Protein AF-A0A942VYJ4-F1 (afdb_monomer)

Secondary structure (DSSP, 8-state):
-HHHHHHTT--HHHHHHHHHHHHHHHHHHHHHHHHHHHHHHHHHHHHHHHHHTTBS-HHHHHHTS-GGG-EE-TTS-EESHHHHHHHHHHSTTTGGGB--TTS-------TTS-------GGGS-HHHHHHHTT-

Sequence (135 aa):
MKEKLMKIGLPQETIKEVMNLMTTEITKLKNEHQTQINNIKLENEIEKAMTSYGAKTTKAVRALLNTDEIKFDDNGNITGINQQLDKLINDESTKYLFNNKEDINFSGVNIGTSNDDNKSFENMSYEEICDFLKE

Mean predicted aligned error: 14.66 Å

Structure (mmCIF, N/CA/C/O backbone):
data_AF-A0A942VYJ4-F1
#
_entry.id   AF-A0A942VYJ4-F1
#
loop_
_atom_site.group_PDB
_atom_site.id
_atom_site.type_symbol
_atom_site.label_atom_id
_atom_site.label_alt_id
_atom_site.label_comp_id
_atom_site.label_asym_id
_atom_site.label_entity_id
_atom_site.label_seq_id
_atom_site.pdbx_PDB_ins_code
_atom_site.Cartn_x
_atom_site.Cartn_y
_atom_site.Cartn_z
_atom_site.occupancy
_atom_site.B_iso_or_equiv
_atom_site.auth_seq_id
_atom_site.auth_comp_id
_atom_site.auth_asym_id
_atom_site.auth_atom_id
_atom_site.pdbx_PDB_model_num
ATOM 1 N N . MET A 1 1 ? -18.052 -0.717 36.653 1.00 72.50 1 MET A N 1
ATOM 2 C CA . MET A 1 1 ? -18.349 0.707 36.362 1.00 72.50 1 MET A CA 1
ATOM 3 C C . MET A 1 1 ? -19.756 1.085 36.808 1.00 72.50 1 MET A C 1
ATOM 5 O O . MET A 1 1 ? -19.855 1.899 37.709 1.00 72.50 1 MET A O 1
ATOM 9 N N . LYS A 1 2 ? -20.810 0.420 36.311 1.00 73.12 2 LYS A N 1
ATOM 10 C CA . LYS A 1 2 ? -22.200 0.544 36.807 1.00 73.12 2 LYS A CA 1
ATOM 11 C C . LYS A 1 2 ? -22.319 0.558 38.341 1.00 73.12 2 LYS A C 1
ATOM 13 O O . LYS A 1 2 ? -22.899 1.469 38.908 1.00 73.12 2 LYS A O 1
ATOM 18 N N . GLU A 1 3 ? -21.682 -0.402 39.007 1.00 76.19 3 GLU A N 1
ATOM 19 C CA . GLU A 1 3 ? -21.652 -0.507 40.474 1.00 76.19 3 GLU A CA 1
ATOM 20 C C . GLU A 1 3 ? -20.959 0.681 41.167 1.00 76.19 3 GLU A C 1
ATOM 22 O O . GLU A 1 3 ? -21.364 1.102 42.246 1.00 76.19 3 GLU A O 1
ATOM 27 N N . LYS A 1 4 ? -19.918 1.246 40.537 1.00 79.06 4 LYS A N 1
ATOM 28 C CA . LYS A 1 4 ? -19.237 2.448 41.035 1.00 79.06 4 LYS A CA 1
ATOM 29 C C . LYS A 1 4 ? -20.126 3.679 40.855 1.00 79.06 4 LYS A C 1
ATOM 31 O O . LYS A 1 4 ? -20.201 4.461 41.784 1.00 79.06 4 LYS A O 1
ATOM 36 N N . LEU A 1 5 ? -20.826 3.801 39.721 1.00 74.31 5 LEU A N 1
ATOM 37 C CA . LEU A 1 5 ? -21.749 4.904 39.409 1.00 74.31 5 LEU A CA 1
ATOM 38 C C . LEU A 1 5 ? -22.996 4.905 40.312 1.00 74.31 5 LEU A C 1
ATOM 40 O O . LEU A 1 5 ? -23.427 5.961 40.762 1.00 74.31 5 LEU A O 1
ATOM 44 N N . MET A 1 6 ? -23.516 3.723 40.659 1.00 74.88 6 MET A N 1
ATOM 45 C CA . MET A 1 6 ? -24.588 3.577 41.654 1.00 74.88 6 MET A CA 1
ATOM 46 C C . MET A 1 6 ? -24.163 4.046 43.046 1.00 74.88 6 MET A C 1
ATOM 48 O O . MET A 1 6 ? -24.938 4.699 43.737 1.00 74.88 6 MET A O 1
ATOM 52 N N . LYS A 1 7 ? -22.921 3.751 43.457 1.00 80.50 7 LYS A N 1
ATOM 53 C CA . LYS A 1 7 ? -22.380 4.169 44.762 1.00 80.50 7 LYS A CA 1
ATOM 54 C C . LYS A 1 7 ? -22.214 5.688 44.902 1.00 80.50 7 LYS A C 1
ATOM 56 O O . LYS A 1 7 ? -22.117 6.164 46.024 1.00 80.50 7 LYS A O 1
ATOM 61 N N . ILE A 1 8 ? -22.209 6.437 43.795 1.00 80.69 8 ILE A N 1
ATOM 62 C CA . ILE A 1 8 ? -22.149 7.913 43.776 1.00 80.69 8 ILE A CA 1
ATOM 63 C C . ILE A 1 8 ? -23.551 8.552 43.774 1.00 80.69 8 ILE A C 1
ATOM 65 O O . ILE A 1 8 ? -23.663 9.770 43.691 1.00 80.69 8 ILE A O 1
ATOM 69 N N . GLY A 1 9 ? -24.621 7.750 43.862 1.00 81.25 9 GLY A N 1
ATOM 70 C CA . GLY A 1 9 ? -25.998 8.242 43.974 1.00 81.25 9 GLY A CA 1
ATOM 71 C C . GLY A 1 9 ? -26.623 8.731 42.664 1.00 81.25 9 GLY A C 1
ATOM 72 O O . GLY A 1 9 ? -27.634 9.427 42.698 1.00 81.25 9 GLY A O 1
ATOM 73 N N . LEU A 1 10 ? -26.048 8.385 41.508 1.00 79.00 10 LEU A N 1
ATOM 74 C CA . LEU A 1 10 ? -26.619 8.744 40.208 1.00 79.00 10 LEU A CA 1
ATOM 75 C C . LEU A 1 10 ? -27.933 7.975 39.940 1.00 79.00 10 LEU A C 1
ATOM 77 O O . LEU A 1 10 ? -28.003 6.775 40.229 1.00 79.00 10 LEU A O 1
ATOM 81 N N . PRO A 1 11 ? -28.961 8.627 39.359 1.00 84.69 11 PRO A N 1
ATOM 82 C CA . PRO A 1 11 ? -30.193 7.962 38.940 1.00 84.69 11 PRO A CA 1
ATOM 83 C C . PRO A 1 11 ? -29.933 6.769 38.008 1.00 84.69 11 PRO A C 1
ATOM 85 O O . PRO A 1 11 ? -29.081 6.814 37.128 1.00 84.69 11 PRO A O 1
ATOM 88 N N . GLN A 1 12 ? -30.705 5.691 38.151 1.00 81.19 12 GLN A N 1
ATOM 89 C CA . GLN A 1 12 ? -30.565 4.490 37.307 1.00 81.19 12 GLN A CA 1
ATOM 90 C C . GLN A 1 12 ? -30.676 4.781 35.804 1.00 81.19 12 GLN A C 1
ATOM 92 O O . GLN A 1 12 ? -29.989 4.156 34.995 1.00 81.19 12 GLN A O 1
ATOM 97 N N . GLU A 1 13 ? -31.536 5.729 35.440 1.00 83.75 13 GLU A N 1
ATOM 98 C CA . GLU A 1 13 ? -31.743 6.168 34.061 1.00 83.75 13 GLU A CA 1
ATOM 99 C C . GLU A 1 13 ? -30.491 6.845 33.492 1.00 83.75 13 GLU A C 1
ATOM 101 O O . GLU A 1 13 ? -29.985 6.415 32.455 1.00 83.75 13 GLU A O 1
ATOM 106 N N . THR A 1 14 ? -29.894 7.785 34.232 1.00 82.19 14 THR A N 1
ATOM 107 C CA . THR A 1 14 ? -28.665 8.471 33.805 1.00 82.19 14 THR A CA 1
ATOM 108 C C . THR A 1 14 ? -27.475 7.514 33.739 1.00 82.19 14 THR A C 1
ATOM 110 O O . THR A 1 14 ? -26.655 7.600 32.828 1.00 82.19 14 THR A O 1
ATOM 113 N N . ILE A 1 15 ? -27.399 6.524 34.639 1.00 83.44 15 ILE A N 1
ATOM 114 C CA . ILE A 1 15 ? -26.384 5.460 34.567 1.00 83.44 15 ILE A CA 1
ATOM 115 C C . ILE A 1 15 ? -26.530 4.652 33.270 1.00 83.44 15 ILE A C 1
ATOM 117 O O . ILE A 1 15 ? -25.523 4.300 32.652 1.00 83.44 15 ILE A O 1
ATOM 121 N N . LYS A 1 16 ? -27.760 4.338 32.849 1.00 86.69 16 LYS A N 1
ATOM 122 C CA . LYS A 1 16 ? -28.018 3.581 31.617 1.00 86.69 16 LYS A CA 1
ATOM 123 C C . LYS A 1 16 ? -27.632 4.386 30.374 1.00 86.69 16 LYS A C 1
ATOM 125 O O . LYS A 1 16 ? -26.982 3.836 29.489 1.00 86.69 16 LYS A O 1
ATOM 130 N N . GLU A 1 17 ? -27.980 5.669 30.329 1.00 87.94 17 GLU A N 1
ATOM 131 C CA . GLU A 1 17 ? -27.611 6.570 29.231 1.00 87.94 17 GLU A CA 1
ATOM 132 C C . GLU A 1 17 ? -26.093 6.715 29.090 1.00 87.94 17 GLU A C 1
ATOM 134 O O . GLU A 1 17 ? -25.556 6.494 28.005 1.00 87.94 17 GLU A O 1
ATOM 139 N N . VAL A 1 18 ? -25.386 6.977 30.196 1.00 85.38 18 VAL A N 1
ATOM 140 C CA . VAL A 1 18 ? -23.918 7.101 30.209 1.00 85.38 18 VAL A CA 1
ATOM 141 C C . VAL A 1 18 ? -23.247 5.807 29.743 1.00 85.38 18 VAL A C 1
ATOM 143 O O . VAL A 1 18 ? -22.317 5.845 28.941 1.00 85.38 18 VAL A O 1
ATOM 146 N N . MET A 1 19 ? -23.728 4.646 30.195 1.00 85.50 19 MET A N 1
ATOM 147 C CA . MET A 1 19 ? -23.183 3.351 29.771 1.00 85.50 19 MET A CA 1
ATOM 148 C C . MET A 1 19 ? -23.417 3.089 28.277 1.00 85.50 19 MET A C 1
ATOM 150 O O . MET A 1 19 ? -22.526 2.563 27.608 1.00 85.50 19 MET A O 1
ATOM 154 N N . ASN A 1 20 ? -24.586 3.455 27.745 1.00 89.25 20 ASN A N 1
ATOM 155 C CA . ASN A 1 20 ? -24.901 3.295 26.326 1.00 89.25 20 ASN A CA 1
ATOM 156 C C . ASN A 1 20 ? -24.040 4.209 25.450 1.00 89.25 20 ASN A C 1
ATOM 158 O O . ASN A 1 20 ? -23.468 3.737 24.466 1.00 89.25 20 ASN A O 1
ATOM 162 N N . LEU A 1 21 ? -23.907 5.485 25.827 1.00 91.44 21 LEU A N 1
ATOM 163 C CA . LEU A 1 21 ? -23.044 6.442 25.136 1.00 91.44 21 LEU A CA 1
ATOM 164 C C . LEU A 1 21 ? -21.596 5.946 25.132 1.00 91.44 21 LEU A C 1
ATOM 166 O O . LEU A 1 21 ? -20.999 5.804 24.069 1.00 91.44 21 LEU A O 1
ATOM 170 N N . MET A 1 22 ? -21.074 5.565 26.299 1.00 88.94 22 MET A N 1
ATOM 171 C CA . MET A 1 22 ? -19.703 5.080 26.433 1.00 88.94 22 MET A CA 1
ATOM 172 C C . MET A 1 22 ? -19.457 3.789 25.640 1.00 88.94 22 MET A C 1
ATOM 174 O O . MET A 1 22 ? -18.428 3.652 24.986 1.00 88.94 22 MET A O 1
ATOM 178 N N . THR A 1 23 ? -20.397 2.838 25.652 1.00 90.38 23 THR A N 1
ATOM 179 C CA . THR A 1 23 ? -20.269 1.596 24.865 1.00 90.38 23 THR A CA 1
ATOM 180 C C . THR A 1 23 ? -20.286 1.889 23.365 1.00 90.38 23 THR A C 1
ATOM 182 O O . THR A 1 23 ? -19.517 1.293 22.607 1.00 90.38 23 THR A O 1
ATOM 185 N N . THR A 1 24 ? -21.127 2.833 22.939 1.00 93.69 24 THR A N 1
ATOM 186 C CA . THR A 1 24 ? -21.205 3.284 21.546 1.00 93.69 24 THR A CA 1
ATOM 187 C C . THR A 1 24 ? -19.901 3.952 21.118 1.00 93.69 24 THR A C 1
ATOM 189 O O . THR A 1 24 ? -19.344 3.585 20.086 1.00 93.69 24 THR A O 1
ATOM 192 N N . GLU A 1 25 ? -19.364 4.864 21.931 1.00 92.06 25 GLU A N 1
ATOM 193 C CA . GLU A 1 25 ? -18.091 5.542 21.671 1.00 92.06 25 GLU A CA 1
ATOM 194 C C . GLU A 1 25 ? -16.911 4.570 21.641 1.00 92.06 25 GLU A C 1
ATOM 196 O O . GLU A 1 25 ? -16.116 4.622 20.709 1.00 92.06 25 GLU A O 1
ATOM 201 N N . ILE A 1 26 ? -16.821 3.632 22.591 1.00 92.50 26 ILE A N 1
ATOM 202 C CA . ILE A 1 26 ? -15.774 2.598 22.593 1.00 92.50 26 ILE A CA 1
ATOM 203 C C . ILE A 1 26 ? -15.858 1.741 21.328 1.00 92.50 26 ILE A C 1
ATOM 205 O O . ILE A 1 26 ? -14.833 1.443 20.716 1.00 92.50 26 ILE A O 1
ATOM 209 N N . THR A 1 27 ? -17.065 1.340 20.923 1.00 92.56 27 THR A N 1
ATOM 210 C CA . THR A 1 27 ? -17.263 0.518 19.720 1.00 92.56 27 THR A CA 1
ATOM 211 C C . THR A 1 27 ? -16.872 1.292 18.464 1.00 92.56 27 THR A C 1
ATOM 213 O O . THR A 1 27 ? -16.161 0.762 17.612 1.00 92.56 27 THR A O 1
ATOM 216 N N . LYS A 1 28 ? -17.280 2.561 18.376 1.00 94.44 28 LYS A N 1
ATOM 217 C CA . LYS A 1 28 ? -16.911 3.465 17.287 1.00 94.44 28 LYS A CA 1
ATOM 218 C C . LYS A 1 28 ? -15.394 3.646 17.210 1.00 94.44 28 LYS A C 1
ATOM 220 O O . LYS A 1 28 ? -14.817 3.352 16.169 1.00 94.44 28 LYS A O 1
ATOM 225 N N . LEU A 1 29 ? -14.753 4.016 18.319 1.00 92.31 29 LEU A N 1
ATOM 226 C CA . LEU A 1 29 ? -13.299 4.185 18.413 1.00 92.31 29 LEU A CA 1
ATOM 227 C C . LEU A 1 29 ? -12.556 2.907 18.028 1.00 92.31 29 LEU A C 1
ATOM 229 O O . LEU A 1 29 ? -11.586 2.954 17.279 1.00 92.31 29 LEU A O 1
ATOM 233 N N . LYS A 1 30 ? -13.023 1.745 18.495 1.00 92.31 30 LYS A N 1
ATOM 234 C CA . LYS A 1 30 ? -12.414 0.457 18.151 1.00 92.31 30 LYS A CA 1
ATOM 235 C C . LYS A 1 30 ? -12.486 0.184 16.648 1.00 92.31 30 LYS A C 1
ATOM 237 O O . LYS A 1 30 ? -11.489 -0.234 16.066 1.00 92.31 30 LYS A O 1
ATOM 242 N N . ASN A 1 31 ? -13.636 0.428 16.024 1.00 93.00 31 ASN A N 1
ATOM 243 C CA . ASN A 1 31 ? -13.817 0.222 14.588 1.00 93.00 31 ASN A CA 1
ATOM 244 C C . ASN A 1 31 ? -12.987 1.216 13.761 1.00 93.00 31 ASN A C 1
ATOM 246 O O . ASN A 1 31 ? -12.357 0.822 12.779 1.00 93.00 31 ASN A O 1
ATOM 250 N N . GLU A 1 32 ? -12.939 2.483 14.174 1.00 92.50 32 GLU A N 1
ATOM 251 C CA . GLU A 1 32 ? -12.126 3.522 13.535 1.00 92.50 32 GLU A CA 1
ATOM 252 C C . GLU A 1 32 ? -10.633 3.194 13.630 1.00 92.50 32 GLU A C 1
ATOM 254 O O . GLU A 1 32 ? -9.947 3.180 12.610 1.00 92.50 32 GLU A O 1
ATOM 259 N N . HIS A 1 33 ? -10.136 2.836 14.817 1.00 93.00 33 HIS A N 1
ATOM 260 C CA . HIS A 1 33 ? -8.739 2.440 15.006 1.00 93.00 33 HIS A CA 1
ATOM 261 C C . HIS A 1 33 ? -8.389 1.176 14.219 1.00 93.00 33 HIS A C 1
ATOM 263 O O . HIS A 1 33 ? -7.335 1.122 13.593 1.00 93.00 33 HIS A O 1
ATOM 269 N N . GLN A 1 34 ? -9.266 0.168 14.201 1.00 89.00 34 GLN A N 1
ATOM 270 C CA . GLN A 1 34 ? -9.024 -1.044 13.418 1.00 89.00 34 GLN A CA 1
ATOM 271 C C . GLN A 1 34 ? -8.938 -0.734 11.920 1.00 89.00 34 GLN A C 1
ATOM 273 O O . GLN A 1 34 ? -8.068 -1.259 11.229 1.00 89.00 34 GLN A O 1
ATOM 278 N N . THR A 1 35 ? -9.807 0.150 11.427 1.00 89.31 35 THR A N 1
ATOM 279 C CA . THR A 1 35 ? -9.782 0.607 10.033 1.00 89.31 35 THR A CA 1
ATOM 280 C C . THR A 1 35 ? -8.492 1.365 9.731 1.00 89.31 35 THR A C 1
ATOM 282 O O . THR A 1 35 ? -7.836 1.083 8.734 1.00 89.31 35 THR A O 1
ATOM 285 N N . GLN A 1 36 ? -8.072 2.273 10.615 1.00 89.50 36 GLN A N 1
ATOM 286 C CA . GLN A 1 36 ? -6.818 3.016 10.469 1.00 89.50 36 GLN A CA 1
ATOM 287 C C . GLN A 1 36 ? -5.596 2.093 10.455 1.00 89.50 36 GLN A C 1
ATOM 289 O O . GLN A 1 36 ? -4.731 2.252 9.600 1.00 89.50 36 GLN A O 1
ATOM 294 N N . ILE A 1 37 ? -5.537 1.104 11.351 1.00 89.88 37 ILE A N 1
ATOM 295 C CA . ILE A 1 37 ? -4.448 0.118 11.395 1.00 89.88 37 ILE A CA 1
ATOM 296 C C . ILE A 1 37 ? -4.403 -0.691 10.097 1.00 89.88 37 ILE A C 1
ATOM 298 O O . ILE A 1 37 ? -3.331 -0.865 9.519 1.00 89.88 37 ILE A O 1
ATOM 302 N N . ASN A 1 38 ? -5.558 -1.162 9.622 1.00 88.12 38 ASN A N 1
ATOM 303 C CA . ASN A 1 38 ? -5.638 -1.924 8.379 1.00 88.12 38 ASN A CA 1
ATOM 304 C C . ASN A 1 38 ? -5.199 -1.079 7.180 1.00 88.12 38 ASN A C 1
ATOM 306 O O . ASN A 1 38 ? -4.441 -1.569 6.347 1.00 88.12 38 ASN A O 1
ATOM 310 N N . ASN A 1 39 ? -5.612 0.191 7.130 1.00 89.25 39 ASN A N 1
ATOM 311 C CA . ASN A 1 39 ? -5.181 1.126 6.098 1.00 89.25 39 ASN A CA 1
ATOM 312 C C . ASN A 1 39 ? -3.668 1.342 6.163 1.00 89.25 39 ASN A C 1
ATOM 314 O O . ASN A 1 39 ? -2.999 1.116 5.171 1.00 89.25 39 ASN A O 1
ATOM 318 N N . ILE A 1 40 ? -3.097 1.673 7.324 1.00 90.81 40 ILE A N 1
ATOM 319 C CA . ILE A 1 40 ? -1.641 1.850 7.473 1.00 90.81 40 ILE A CA 1
ATOM 320 C C . ILE A 1 40 ? -0.882 0.598 7.015 1.00 90.81 40 ILE A C 1
ATOM 322 O O . ILE A 1 40 ? 0.120 0.700 6.314 1.00 90.81 40 ILE A O 1
ATOM 326 N N . LYS A 1 41 ? -1.359 -0.597 7.380 1.00 89.38 41 LYS A N 1
ATOM 327 C CA . LYS A 1 41 ? -0.737 -1.850 6.944 1.00 89.38 41 LYS A CA 1
ATOM 328 C C . LYS A 1 41 ? -0.812 -2.020 5.423 1.00 89.38 41 LYS A C 1
ATOM 330 O O . LYS A 1 41 ? 0.179 -2.415 4.818 1.00 89.38 41 LYS A O 1
ATOM 335 N N . LEU A 1 42 ? -1.963 -1.716 4.822 1.00 89.94 42 LEU A N 1
ATOM 336 C CA . LEU A 1 42 ? -2.167 -1.792 3.375 1.00 89.94 42 LEU A CA 1
ATOM 337 C C . LEU A 1 42 ? -1.206 -0.839 2.665 1.00 89.94 42 LEU A C 1
ATOM 339 O O . LEU A 1 42 ? -0.497 -1.245 1.751 1.00 89.94 42 LEU A O 1
ATOM 343 N N . GLU A 1 43 ? -1.131 0.395 3.153 1.00 89.88 43 GLU A N 1
ATOM 344 C CA . GLU A 1 43 ? -0.256 1.438 2.635 1.00 89.88 43 GLU A CA 1
ATOM 345 C C . GLU A 1 43 ? 1.221 1.047 2.679 1.00 89.88 43 GLU A C 1
ATOM 347 O O . GLU A 1 43 ? 1.922 1.141 1.671 1.00 89.88 43 GLU A O 1
ATOM 352 N N . ASN A 1 44 ? 1.679 0.526 3.816 1.00 91.19 44 ASN A N 1
ATOM 353 C CA . ASN A 1 44 ? 3.062 0.089 3.982 1.00 91.19 44 ASN A CA 1
ATOM 354 C C . ASN A 1 44 ? 3.427 -1.054 3.029 1.00 91.19 44 ASN A C 1
ATOM 356 O O . ASN A 1 44 ? 4.513 -1.055 2.450 1.00 91.19 44 ASN A O 1
ATOM 360 N N . GLU A 1 45 ? 2.539 -2.034 2.851 1.00 90.38 45 GLU A N 1
ATOM 361 C CA . GLU A 1 45 ? 2.793 -3.132 1.917 1.00 90.38 45 GLU A CA 1
ATOM 362 C C . GLU A 1 45 ? 2.770 -2.648 0.457 1.00 90.38 45 GLU A C 1
ATOM 364 O O . GLU A 1 45 ? 3.578 -3.116 -0.347 1.00 90.38 45 GLU A O 1
ATOM 369 N N . ILE A 1 46 ? 1.924 -1.665 0.117 1.00 91.31 46 ILE A N 1
ATOM 370 C CA . ILE A 1 46 ? 1.921 -1.030 -1.209 1.00 91.31 46 ILE A CA 1
ATOM 371 C C . ILE A 1 46 ? 3.264 -0.348 -1.486 1.00 91.31 46 ILE A C 1
ATOM 373 O O . ILE A 1 46 ? 3.900 -0.611 -2.510 1.00 91.31 46 ILE A O 1
ATOM 377 N N . GLU A 1 47 ? 3.733 0.487 -0.559 1.00 91.62 47 GLU A N 1
ATOM 378 C CA . GLU A 1 47 ? 5.016 1.179 -0.693 1.00 91.62 47 GLU A CA 1
ATOM 379 C C . GLU A 1 47 ? 6.195 0.204 -0.764 1.00 91.62 47 GLU A C 1
ATOM 381 O O . GLU A 1 47 ? 7.107 0.376 -1.580 1.00 91.62 47 GLU A O 1
ATOM 386 N N . LYS A 1 48 ? 6.165 -0.857 0.046 1.00 91.69 48 LYS A N 1
ATOM 387 C CA . LYS A 1 48 ? 7.179 -1.914 0.041 1.00 91.69 48 LYS A CA 1
ATOM 388 C C . LYS A 1 48 ? 7.213 -2.662 -1.286 1.00 91.69 48 LYS A C 1
ATOM 390 O O . LYS A 1 48 ? 8.304 -2.911 -1.800 1.00 91.69 48 LYS A O 1
ATOM 395 N N . ALA A 1 49 ? 6.057 -2.992 -1.860 1.00 91.12 49 ALA A N 1
ATOM 396 C CA . ALA A 1 49 ? 5.983 -3.618 -3.174 1.00 91.12 49 ALA A CA 1
ATOM 397 C C . ALA A 1 49 ? 6.586 -2.686 -4.234 1.00 91.12 49 ALA A C 1
ATOM 399 O O . ALA A 1 49 ? 7.532 -3.064 -4.918 1.00 91.12 49 ALA A O 1
ATOM 400 N N . MET A 1 50 ? 6.147 -1.428 -4.295 1.00 92.75 50 MET A N 1
ATOM 401 C CA . MET A 1 50 ? 6.673 -0.443 -5.248 1.00 92.75 50 MET A CA 1
ATOM 402 C C . MET A 1 50 ? 8.188 -0.234 -5.121 1.00 92.75 50 MET A C 1
ATOM 404 O O . MET A 1 50 ? 8.886 -0.142 -6.130 1.00 92.75 50 MET A O 1
ATOM 408 N N . THR A 1 51 ? 8.708 -0.203 -3.893 1.00 90.56 51 THR A N 1
ATOM 409 C CA . THR A 1 51 ? 10.149 -0.093 -3.624 1.00 90.56 51 THR A CA 1
ATOM 410 C C . THR A 1 51 ? 10.896 -1.344 -4.084 1.00 90.56 51 THR A C 1
ATOM 412 O O . THR A 1 51 ? 11.942 -1.236 -4.718 1.00 90.56 51 THR A O 1
ATOM 415 N N . SER A 1 52 ? 10.340 -2.531 -3.826 1.00 90.06 52 SER A N 1
ATOM 416 C CA . SER A 1 52 ? 10.917 -3.818 -4.250 1.00 90.06 52 SER A CA 1
ATOM 417 C C . SER A 1 52 ? 10.972 -3.950 -5.775 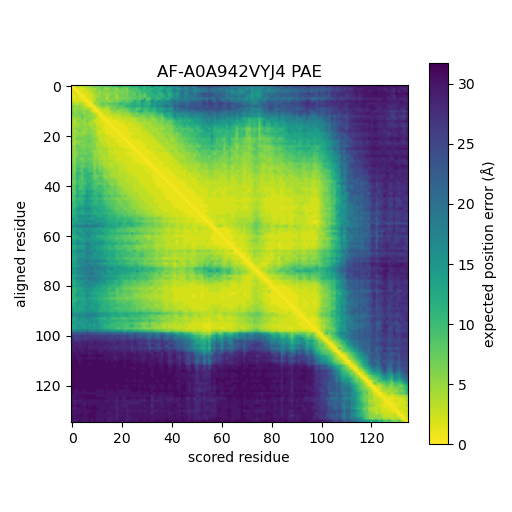1.00 90.06 52 SER A C 1
ATOM 419 O O . SER A 1 52 ? 11.904 -4.534 -6.320 1.00 90.06 52 SER A O 1
ATOM 421 N N . TYR A 1 53 ? 9.997 -3.354 -6.461 1.00 91.44 53 TYR A N 1
ATOM 422 C CA . TYR A 1 53 ? 9.941 -3.227 -7.915 1.00 91.44 53 TYR A CA 1
ATOM 423 C C . TYR A 1 53 ? 10.802 -2.080 -8.473 1.00 91.44 53 TYR A C 1
ATOM 425 O O . TYR A 1 53 ? 10.859 -1.879 -9.683 1.00 91.44 53 TYR A O 1
ATOM 433 N N . GLY A 1 54 ? 11.500 -1.332 -7.614 1.00 90.38 54 GLY A N 1
ATOM 434 C CA . GLY A 1 54 ? 12.430 -0.284 -8.024 1.00 90.38 54 GLY A CA 1
ATOM 435 C C . GLY A 1 54 ? 11.755 0.988 -8.536 1.00 90.38 54 GLY A C 1
ATOM 436 O O . GLY A 1 54 ? 12.326 1.664 -9.389 1.00 90.38 54 GLY A O 1
ATOM 437 N N . ALA A 1 55 ? 10.557 1.329 -8.053 1.00 92.88 55 ALA A N 1
ATOM 438 C CA . ALA A 1 55 ? 9.870 2.562 -8.433 1.00 92.88 55 ALA A CA 1
ATOM 439 C C . ALA A 1 55 ? 10.731 3.809 -8.134 1.00 92.88 55 ALA A C 1
ATOM 441 O O . ALA A 1 55 ? 11.060 4.090 -6.982 1.00 92.88 55 ALA A O 1
ATOM 442 N N . LYS A 1 56 ? 11.040 4.606 -9.164 1.00 90.69 56 LYS A N 1
ATOM 443 C CA . LYS A 1 56 ? 11.769 5.885 -9.066 1.00 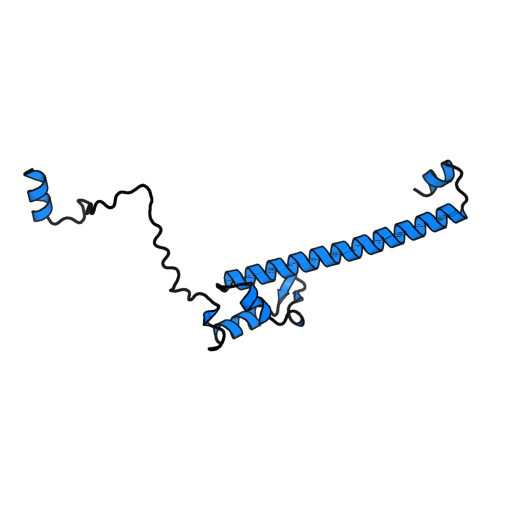90.69 56 LYS A CA 1
ATOM 444 C C . LYS A 1 56 ? 10.967 6.956 -8.333 1.00 90.69 56 LYS A C 1
ATOM 446 O O . LYS A 1 56 ? 11.526 7.823 -7.669 1.00 90.69 56 LYS A O 1
ATOM 451 N N . THR A 1 57 ? 9.644 6.947 -8.486 1.00 90.81 57 THR A N 1
ATOM 452 C CA . THR A 1 57 ? 8.749 7.902 -7.824 1.00 90.81 57 THR A CA 1
ATOM 453 C C . THR A 1 57 ? 7.491 7.185 -7.372 1.00 90.81 57 THR A C 1
ATOM 455 O O . THR A 1 57 ? 6.585 6.928 -8.167 1.00 90.81 57 THR A O 1
ATOM 458 N N . THR A 1 58 ? 7.412 6.903 -6.072 1.00 90.25 58 THR A N 1
ATOM 459 C CA . THR A 1 58 ? 6.277 6.188 -5.480 1.00 90.25 58 THR A CA 1
ATOM 460 C C . THR A 1 58 ? 4.961 6.921 -5.734 1.00 90.25 58 THR A C 1
ATOM 462 O O . THR A 1 58 ? 3.992 6.315 -6.170 1.00 90.25 58 THR A O 1
ATOM 465 N N . LYS A 1 59 ? 4.927 8.250 -5.609 1.00 92.25 59 LYS A N 1
ATOM 466 C CA . LYS A 1 59 ? 3.718 9.042 -5.891 1.00 92.25 59 LYS A CA 1
ATOM 467 C C . LYS A 1 59 ? 3.158 8.837 -7.309 1.00 92.25 59 LYS A C 1
ATOM 469 O O . LYS A 1 59 ? 1.943 8.785 -7.469 1.00 92.25 59 LYS A O 1
ATOM 474 N N . ALA A 1 60 ? 4.024 8.727 -8.317 1.00 92.12 60 ALA A N 1
ATOM 475 C CA . ALA A 1 60 ? 3.609 8.555 -9.709 1.00 92.12 60 ALA A CA 1
ATOM 476 C C . ALA A 1 60 ? 3.111 7.131 -9.966 1.00 92.12 60 ALA A C 1
ATOM 478 O O . ALA A 1 60 ? 2.006 6.955 -10.466 1.00 92.12 60 ALA A O 1
ATOM 479 N N . VAL A 1 61 ? 3.883 6.123 -9.546 1.00 92.62 61 VAL A N 1
ATOM 480 C CA . VAL A 1 61 ? 3.487 4.712 -9.682 1.00 92.62 61 VAL A CA 1
ATOM 481 C C . VAL A 1 61 ? 2.176 4.451 -8.942 1.00 92.62 61 VAL A C 1
ATOM 483 O O . VAL A 1 61 ? 1.280 3.819 -9.484 1.00 92.62 61 VAL A O 1
ATOM 486 N N . ARG A 1 62 ? 2.006 5.030 -7.750 1.00 92.19 62 ARG A N 1
ATOM 487 C CA . ARG A 1 62 ? 0.786 4.914 -6.950 1.00 92.19 62 ARG A CA 1
ATOM 488 C C . ARG A 1 62 ? -0.447 5.474 -7.654 1.00 92.19 62 ARG A C 1
ATOM 490 O O . ARG A 1 62 ? -1.513 4.889 -7.538 1.00 92.19 62 ARG A O 1
ATOM 497 N N . ALA A 1 63 ? -0.314 6.585 -8.375 1.00 92.56 63 ALA A N 1
ATOM 498 C CA . ALA A 1 63 ? -1.424 7.175 -9.125 1.00 92.56 63 ALA A CA 1
ATOM 499 C C . ALA A 1 63 ? -1.908 6.281 -10.282 1.00 92.56 63 ALA A C 1
ATOM 501 O O . ALA A 1 63 ? -3.02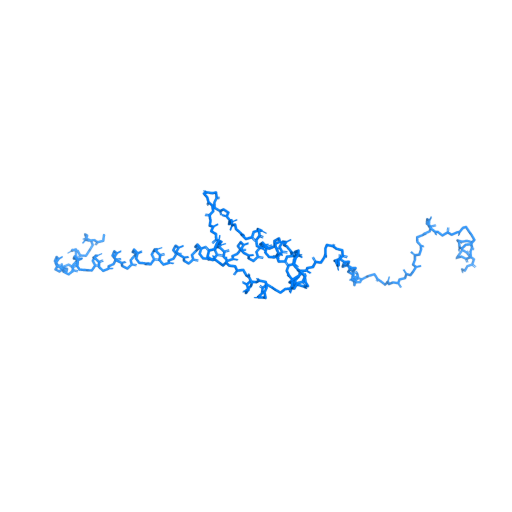2 6.461 -10.764 1.00 92.56 63 ALA A O 1
ATOM 502 N N . LEU A 1 64 ? -1.074 5.333 -10.717 1.00 93.00 64 LEU A N 1
ATOM 503 C CA . LEU A 1 64 ? -1.385 4.365 -11.768 1.00 93.00 64 LEU A CA 1
ATOM 504 C C . LEU A 1 64 ? -1.914 3.033 -11.212 1.00 93.00 64 LEU A C 1
ATOM 506 O O . LEU A 1 64 ? -2.332 2.180 -11.992 1.00 93.00 64 LEU A O 1
ATOM 510 N N . LEU A 1 65 ? -1.895 2.842 -9.888 1.00 92.69 65 LEU A N 1
ATOM 511 C CA . LEU A 1 65 ? -2.415 1.641 -9.239 1.00 92.69 65 LEU A CA 1
ATOM 512 C C . LEU A 1 65 ? -3.923 1.757 -9.000 1.00 92.69 65 LEU A C 1
ATOM 514 O O . LEU A 1 65 ? -4.423 2.773 -8.517 1.00 92.69 65 LEU A O 1
ATOM 518 N N . ASN A 1 66 ? -4.638 0.668 -9.266 1.00 91.69 66 ASN A N 1
ATOM 519 C CA . ASN A 1 66 ? -6.028 0.497 -8.879 1.00 91.69 66 ASN A CA 1
ATOM 520 C C . ASN A 1 66 ? -6.098 -0.040 -7.443 1.00 91.69 66 ASN A C 1
ATOM 522 O O . ASN A 1 66 ? -5.956 -1.245 -7.214 1.00 91.69 66 ASN A O 1
ATOM 526 N N . THR A 1 67 ? -6.326 0.855 -6.480 1.00 86.50 67 THR A N 1
ATOM 527 C CA . THR A 1 67 ? -6.418 0.519 -5.051 1.00 86.50 67 THR A CA 1
ATOM 528 C C . THR A 1 67 ? -7.608 -0.373 -4.707 1.00 86.50 67 THR A C 1
ATOM 530 O O . THR A 1 67 ? -7.546 -1.083 -3.709 1.00 86.50 67 THR A O 1
ATOM 533 N N . ASP A 1 68 ? -8.663 -0.396 -5.528 1.00 86.56 68 ASP A N 1
ATOM 534 C CA . ASP A 1 68 ? -9.871 -1.196 -5.261 1.00 86.56 68 ASP A CA 1
ATOM 535 C C . ASP A 1 68 ? -9.630 -2.704 -5.443 1.00 86.56 68 ASP A C 1
ATOM 537 O O . ASP A 1 68 ? -10.328 -3.548 -4.867 1.00 86.56 68 ASP A O 1
ATOM 541 N N . GLU A 1 69 ? -8.615 -3.054 -6.235 1.00 87.00 69 GLU A N 1
ATOM 542 C CA . GLU A 1 69 ? -8.178 -4.430 -6.471 1.00 87.00 69 GLU A CA 1
ATOM 543 C C . GLU A 1 69 ? -7.130 -4.908 -5.456 1.00 87.00 69 GLU A C 1
ATOM 545 O O . GLU A 1 69 ? -6.866 -6.109 -5.377 1.00 87.00 69 GLU A O 1
ATOM 550 N N . ILE A 1 70 ? -6.548 -4.004 -4.659 1.00 88.12 70 ILE A N 1
ATOM 551 C CA . ILE A 1 70 ? -5.513 -4.347 -3.680 1.00 88.12 70 ILE A CA 1
ATOM 552 C C . ILE A 1 70 ? -6.183 -4.689 -2.352 1.00 88.12 70 ILE A C 1
ATOM 554 O O . ILE A 1 70 ? -6.762 -3.836 -1.681 1.00 88.12 70 ILE A O 1
ATOM 558 N N . LYS A 1 71 ? -6.108 -5.963 -1.964 1.00 87.12 71 LYS A N 1
ATOM 559 C CA . LYS A 1 71 ? -6.774 -6.487 -0.763 1.00 87.12 71 LYS A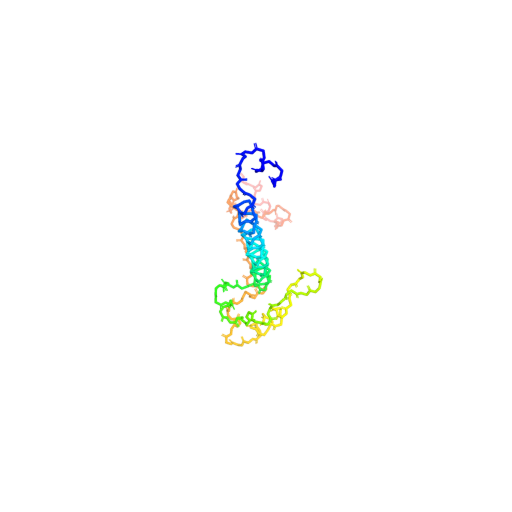 CA 1
ATOM 560 C C . LYS A 1 71 ? -5.864 -7.413 0.016 1.00 87.12 71 LYS A C 1
ATOM 562 O O . LYS A 1 71 ? -4.973 -8.040 -0.556 1.00 87.12 71 LYS A O 1
ATOM 567 N N . PHE A 1 72 ? -6.137 -7.529 1.310 1.00 86.19 72 PHE A N 1
ATOM 568 C CA . PHE A 1 72 ? -5.528 -8.563 2.132 1.00 86.19 72 PHE A CA 1
ATOM 569 C C . PHE A 1 72 ? -6.051 -9.948 1.735 1.00 86.19 72 PHE A C 1
ATOM 571 O O . PHE A 1 72 ? -7.252 -10.113 1.521 1.00 86.19 72 PHE A O 1
ATOM 578 N N . ASP A 1 73 ? -5.149 -10.920 1.646 1.00 85.50 73 ASP A N 1
ATOM 579 C CA . ASP A 1 73 ? -5.479 -12.340 1.625 1.00 85.50 73 ASP A CA 1
ATOM 580 C C . ASP A 1 73 ? -5.725 -12.877 3.046 1.00 85.50 73 ASP A C 1
ATOM 582 O O . ASP A 1 73 ? -5.517 -12.187 4.051 1.00 85.50 73 ASP A O 1
ATOM 586 N N . ASP A 1 74 ? -6.131 -14.144 3.125 1.00 83.44 74 ASP A N 1
ATOM 587 C CA . ASP A 1 74 ? -6.376 -14.850 4.388 1.00 83.44 74 ASP A CA 1
ATOM 588 C C . ASP A 1 74 ? -5.106 -15.011 5.249 1.00 83.44 74 ASP A C 1
ATOM 590 O O . ASP A 1 74 ? -5.193 -15.243 6.455 1.00 83.44 74 ASP A O 1
ATOM 594 N N . ASN A 1 75 ? -3.920 -14.852 4.651 1.00 79.50 75 ASN A N 1
ATOM 595 C CA . ASN A 1 75 ? -2.622 -14.925 5.324 1.00 79.50 75 ASN A CA 1
ATOM 596 C C . ASN A 1 75 ? -2.132 -13.547 5.809 1.00 79.50 75 ASN A C 1
ATOM 598 O O . ASN A 1 75 ? -1.089 -13.446 6.457 1.00 79.50 75 ASN A O 1
ATOM 602 N N . GLY A 1 76 ? -2.876 -12.476 5.517 1.00 76.88 76 GLY A N 1
ATOM 603 C CA . GLY A 1 76 ? -2.538 -11.108 5.882 1.00 76.88 76 GLY A CA 1
ATOM 604 C C . GLY A 1 76 ? -1.498 -10.430 4.984 1.00 76.88 76 GLY A C 1
ATOM 605 O O . GLY A 1 76 ? -0.962 -9.401 5.413 1.00 76.88 76 GLY A O 1
ATOM 606 N N . ASN A 1 77 ? -1.231 -10.962 3.786 1.00 82.88 77 ASN A N 1
ATOM 607 C CA . ASN A 1 77 ? -0.460 -10.318 2.717 1.00 82.88 77 ASN A CA 1
ATOM 608 C C . ASN A 1 77 ? -1.391 -9.562 1.767 1.00 82.88 77 ASN A C 1
ATOM 610 O O . ASN A 1 77 ? -2.579 -9.858 1.694 1.00 82.88 77 ASN A O 1
ATOM 614 N N . ILE A 1 78 ? -0.862 -8.608 1.004 1.00 86.31 78 ILE A N 1
ATOM 615 C CA . ILE A 1 78 ? -1.649 -7.912 -0.019 1.00 86.31 78 ILE A CA 1
ATOM 616 C C . ILE A 1 78 ? -1.571 -8.646 -1.363 1.00 86.31 78 ILE A C 1
ATOM 618 O O . ILE A 1 78 ? -0.519 -9.137 -1.769 1.00 86.31 78 ILE A O 1
ATOM 622 N N . THR A 1 79 ? -2.696 -8.712 -2.065 1.00 89.69 79 THR A N 1
ATOM 623 C CA . THR A 1 79 ? -2.837 -9.330 -3.391 1.00 89.69 79 THR A CA 1
ATOM 624 C C . THR A 1 79 ? -3.184 -8.274 -4.440 1.00 89.69 79 THR A C 1
ATOM 626 O O . THR A 1 79 ? -3.460 -7.124 -4.105 1.00 89.69 79 THR A O 1
ATOM 629 N N . GLY A 1 80 ? -3.100 -8.626 -5.726 1.00 89.25 80 GLY A N 1
ATOM 630 C CA . GLY A 1 80 ? -3.414 -7.728 -6.847 1.00 89.25 80 GLY A CA 1
ATOM 631 C C . GLY A 1 80 ? -2.299 -6.740 -7.212 1.00 89.25 80 GLY A C 1
ATOM 632 O O . GLY A 1 80 ? -2.060 -6.507 -8.394 1.00 89.25 80 GLY A O 1
ATOM 633 N N . ILE A 1 81 ? -1.539 -6.231 -6.236 1.00 92.75 81 ILE A N 1
ATOM 634 C CA . ILE A 1 81 ? -0.504 -5.217 -6.495 1.00 92.75 81 ILE A CA 1
ATOM 635 C C . ILE A 1 81 ? 0.634 -5.703 -7.402 1.00 92.75 81 ILE A C 1
ATOM 637 O O . ILE A 1 81 ? 1.026 -4.982 -8.314 1.00 92.75 81 ILE A O 1
ATOM 641 N N . ASN A 1 82 ? 1.141 -6.923 -7.199 1.00 91.50 82 ASN A N 1
ATOM 642 C CA . ASN A 1 82 ? 2.291 -7.424 -7.963 1.00 91.50 82 ASN A CA 1
ATOM 643 C C . ASN A 1 82 ? 1.957 -7.505 -9.457 1.00 91.50 82 ASN A C 1
ATOM 645 O O . ASN A 1 82 ? 2.720 -7.033 -10.287 1.00 91.50 82 ASN A O 1
ATOM 649 N N . GLN A 1 83 ? 0.753 -7.982 -9.790 1.00 92.88 83 GLN A N 1
ATOM 650 C CA . GLN A 1 83 ? 0.274 -8.060 -11.173 1.00 92.88 83 GLN A CA 1
ATOM 651 C C . GLN A 1 83 ? 0.149 -6.680 -11.827 1.00 92.88 83 GLN A C 1
ATOM 653 O O . GLN A 1 83 ? 0.377 -6.543 -13.028 1.00 92.88 83 GLN A O 1
ATOM 658 N N . GLN A 1 84 ? -0.238 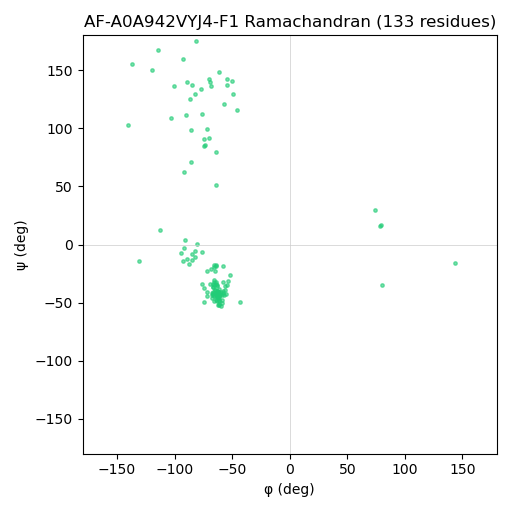-5.656 -11.061 1.00 94.44 84 GLN A N 1
ATOM 659 C CA . GLN A 1 84 ? -0.310 -4.287 -11.564 1.00 94.44 84 GLN A CA 1
ATOM 660 C C . GLN A 1 84 ? 1.091 -3.696 -11.768 1.00 94.44 84 GLN A C 1
ATOM 662 O O . GLN A 1 84 ? 1.354 -3.128 -12.824 1.00 94.44 84 GLN A O 1
ATOM 667 N N . LEU A 1 85 ? 2.009 -3.881 -10.814 1.00 93.69 85 LEU A N 1
ATOM 668 C CA . LEU A 1 85 ? 3.395 -3.415 -10.937 1.00 93.69 85 LEU A CA 1
ATOM 669 C C . LEU A 1 85 ? 4.134 -4.105 -12.092 1.00 93.69 85 LEU A C 1
ATOM 671 O O . LEU A 1 85 ? 4.813 -3.427 -12.860 1.00 93.69 85 LEU A O 1
ATOM 675 N N . ASP A 1 86 ? 3.926 -5.409 -12.287 1.00 93.19 86 ASP A N 1
ATOM 676 C CA . ASP A 1 86 ? 4.461 -6.153 -13.432 1.00 93.19 86 ASP A CA 1
ATOM 677 C C . ASP A 1 86 ? 3.972 -5.564 -14.762 1.00 93.19 86 ASP A C 1
ATOM 679 O O . ASP A 1 86 ? 4.757 -5.389 -15.695 1.00 93.19 86 ASP A O 1
ATOM 683 N N . LYS A 1 87 ? 2.680 -5.223 -14.869 1.00 94.38 87 LYS A N 1
ATOM 684 C CA . LYS A 1 87 ? 2.138 -4.566 -16.069 1.00 94.38 87 LYS A CA 1
ATOM 685 C C . LYS A 1 87 ? 2.792 -3.207 -16.299 1.00 94.38 87 LYS A C 1
ATOM 687 O O . LYS A 1 87 ? 3.209 -2.929 -17.416 1.00 94.38 87 LYS A O 1
ATOM 692 N N . LEU A 1 88 ? 2.926 -2.393 -15.252 1.00 93.94 88 LEU A N 1
ATOM 693 C CA . LEU A 1 88 ? 3.512 -1.054 -15.355 1.00 93.94 88 LEU A CA 1
ATOM 694 C C . LEU A 1 88 ? 5.004 -1.078 -15.728 1.00 93.94 88 LEU A C 1
ATOM 696 O O . LEU A 1 88 ? 5.487 -0.157 -16.383 1.00 93.94 88 LEU A O 1
ATOM 700 N N . ILE A 1 89 ? 5.745 -2.113 -15.341 1.00 92.12 89 ILE A N 1
ATOM 701 C CA . ILE A 1 89 ? 7.159 -2.257 -15.720 1.00 92.12 89 ILE A CA 1
ATOM 702 C C . ILE A 1 89 ? 7.320 -2.670 -17.179 1.00 92.12 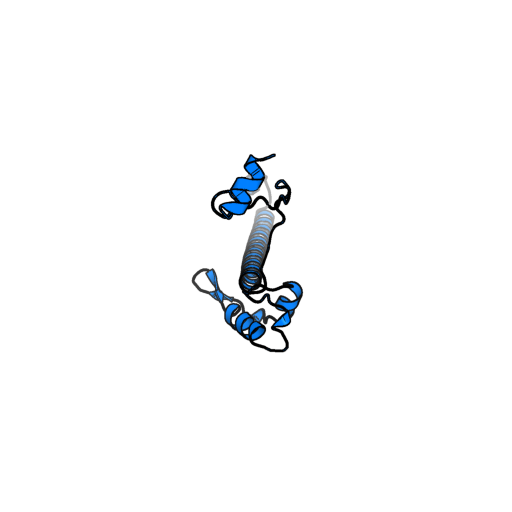89 ILE A C 1
ATOM 704 O O . ILE A 1 89 ? 8.252 -2.223 -17.842 1.00 92.12 89 ILE A O 1
ATOM 708 N N . ASN A 1 90 ? 6.427 -3.525 -17.675 1.00 91.25 90 ASN A N 1
ATOM 709 C CA . ASN A 1 90 ? 6.499 -4.036 -19.043 1.00 91.25 90 ASN A CA 1
ATOM 710 C C . ASN A 1 90 ? 5.845 -3.101 -20.071 1.00 91.25 90 ASN A C 1
ATOM 712 O O . ASN A 1 90 ? 6.031 -3.287 -21.272 1.00 91.25 90 ASN A O 1
ATOM 716 N N . ASP A 1 91 ? 5.075 -2.113 -19.620 1.00 93.81 91 ASP A N 1
ATOM 717 C CA . ASP A 1 91 ? 4.422 -1.145 -20.491 1.00 93.81 91 ASP A CA 1
ATOM 718 C C . ASP A 1 91 ? 5.376 -0.005 -20.888 1.00 93.81 91 ASP A C 1
ATOM 720 O O . ASP A 1 91 ? 6.009 0.644 -20.053 1.00 93.81 91 ASP A O 1
ATOM 724 N N . GLU A 1 92 ? 5.462 0.264 -22.191 1.00 91.31 92 GLU A N 1
ATOM 725 C CA . GLU A 1 92 ? 6.338 1.288 -22.774 1.00 91.31 92 GLU A CA 1
ATOM 726 C C . GLU A 1 92 ? 6.072 2.697 -22.226 1.00 91.31 92 GLU A C 1
ATOM 728 O O . GLU A 1 92 ? 7.001 3.499 -22.102 1.00 91.31 92 GLU A O 1
ATOM 733 N N . SER A 1 93 ? 4.821 2.996 -21.871 1.00 92.12 93 SER A N 1
ATOM 734 C CA . SER A 1 93 ? 4.408 4.303 -21.366 1.00 92.12 93 SER A CA 1
ATOM 735 C C . SER A 1 93 ? 4.686 4.496 -19.880 1.00 92.12 93 SER A C 1
ATOM 737 O O . SER A 1 93 ? 4.571 5.619 -19.403 1.00 92.12 93 SER A O 1
ATOM 739 N N . THR A 1 94 ? 5.058 3.448 -19.138 1.00 93.00 94 THR A N 1
ATOM 740 C CA . THR A 1 94 ? 5.273 3.540 -17.683 1.00 93.00 94 THR A CA 1
ATOM 741 C C . THR A 1 94 ? 6.589 2.936 -17.206 1.00 93.00 94 THR A C 1
ATOM 743 O O . THR A 1 94 ? 7.023 3.263 -16.101 1.00 93.00 94 THR A O 1
ATOM 746 N N . LYS A 1 95 ? 7.295 2.149 -18.030 1.00 92.50 95 LYS A N 1
ATOM 747 C CA . LYS A 1 95 ? 8.582 1.516 -17.681 1.00 92.50 95 LYS A CA 1
ATOM 748 C C . LYS A 1 95 ? 9.641 2.493 -17.165 1.00 92.50 95 LYS A C 1
ATOM 750 O O . LYS A 1 95 ? 10.431 2.149 -16.293 1.00 92.50 95 LYS A O 1
ATOM 755 N N . TYR A 1 96 ? 9.627 3.740 -17.644 1.00 91.56 96 TYR A N 1
ATOM 756 C CA . TYR A 1 96 ? 10.569 4.781 -17.217 1.00 91.56 96 TYR A CA 1
ATOM 757 C C . TYR A 1 96 ? 10.429 5.156 -15.733 1.00 91.56 96 TYR A C 1
ATOM 759 O O . TYR A 1 96 ? 11.338 5.762 -15.165 1.00 91.56 96 TYR A O 1
ATOM 767 N N . LEU A 1 97 ? 9.300 4.820 -15.098 1.00 93.50 97 LEU A N 1
ATOM 768 C CA . LEU A 1 97 ? 9.057 5.045 -13.675 1.00 93.50 97 LEU A CA 1
ATOM 769 C C . LEU A 1 97 ? 9.789 4.042 -12.778 1.00 93.50 97 LEU A C 1
ATOM 771 O O . LEU A 1 97 ? 9.767 4.221 -11.562 1.00 93.50 97 LEU A O 1
ATOM 775 N N . PHE A 1 98 ? 10.440 3.021 -13.337 1.00 93.56 98 PHE A N 1
ATOM 776 C CA . PHE A 1 98 ? 11.120 1.962 -12.595 1.00 93.56 98 PHE A CA 1
ATOM 777 C C . PHE A 1 98 ? 12.613 1.931 -12.927 1.00 93.56 98 PHE A C 1
ATOM 779 O O . PHE A 1 98 ? 13.049 2.334 -14.004 1.00 93.56 98 PHE A O 1
ATOM 786 N N . ASN A 1 99 ? 13.426 1.501 -11.968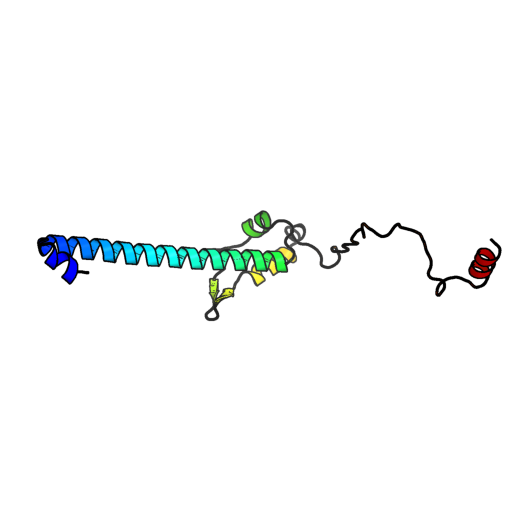 1.00 88.00 99 ASN A N 1
ATOM 787 C CA . ASN A 1 99 ? 14.849 1.275 -12.176 1.00 88.00 99 ASN A CA 1
ATOM 788 C C . ASN A 1 99 ? 15.062 -0.040 -12.926 1.00 88.00 99 ASN A C 1
ATOM 790 O O . ASN A 1 99 ? 14.516 -1.072 -12.533 1.00 88.00 99 ASN A O 1
ATOM 794 N N . ASN A 1 100 ? 15.916 -0.027 -13.948 1.00 76.50 100 ASN A N 1
ATOM 795 C CA . ASN A 1 100 ? 16.429 -1.277 -14.489 1.00 76.50 100 ASN A CA 1
ATOM 796 C C . ASN A 1 100 ? 17.389 -1.882 -13.461 1.00 76.50 100 ASN A C 1
ATOM 798 O O . ASN A 1 100 ? 18.148 -1.161 -12.811 1.00 76.50 100 ASN A O 1
ATOM 802 N N . LYS A 1 101 ? 17.388 -3.212 -13.321 1.00 63.28 101 LYS A N 1
ATOM 803 C CA . LYS A 1 101 ? 18.323 -3.915 -12.421 1.00 63.28 101 LYS A CA 1
ATOM 804 C C . LYS A 1 101 ? 19.798 -3.638 -12.758 1.00 63.28 101 LYS A C 1
ATOM 806 O O . LYS A 1 101 ? 20.650 -3.826 -11.900 1.00 63.28 101 LYS A O 1
ATOM 811 N N . GLU A 1 102 ? 20.081 -3.164 -13.970 1.00 60.38 102 GLU A N 1
ATOM 812 C CA . GLU A 1 102 ? 21.420 -2.821 -14.463 1.00 60.38 102 GLU A CA 1
ATOM 813 C C . GLU A 1 102 ? 21.855 -1.377 -14.134 1.00 60.38 102 GLU A C 1
ATOM 815 O O . GLU A 1 102 ? 23.047 -1.081 -14.161 1.00 60.38 102 GLU A O 1
ATOM 820 N N . ASP A 1 103 ? 20.929 -0.483 -13.760 1.00 58.03 103 ASP A N 1
ATOM 821 C CA . ASP A 1 103 ? 21.224 0.948 -13.555 1.00 58.03 103 ASP A CA 1
ATOM 822 C C . ASP A 1 103 ? 21.773 1.271 -12.151 1.00 58.03 103 ASP A C 1
ATOM 824 O O . ASP A 1 103 ? 22.216 2.393 -11.897 1.00 58.03 103 ASP A O 1
ATOM 828 N N . ILE A 1 104 ? 21.777 0.311 -11.218 1.00 57.09 104 ILE A N 1
ATOM 829 C CA . ILE A 1 104 ? 22.334 0.501 -9.867 1.00 57.09 104 ILE A CA 1
ATOM 830 C C . ILE A 1 104 ? 23.812 0.081 -9.854 1.00 57.09 104 ILE A C 1
ATOM 832 O O . ILE A 1 104 ? 24.223 -0.815 -9.125 1.00 57.09 104 ILE A O 1
ATOM 836 N N . ASN A 1 105 ? 24.639 0.765 -10.643 1.00 56.97 105 ASN A N 1
ATOM 837 C CA . ASN A 1 105 ? 26.087 0.786 -10.431 1.00 56.97 105 ASN A CA 1
ATOM 838 C C . ASN A 1 105 ? 26.418 1.895 -9.425 1.00 56.97 105 ASN A C 1
ATOM 840 O O . ASN A 1 105 ? 26.952 2.946 -9.779 1.00 56.97 105 ASN A O 1
ATOM 844 N N . PHE A 1 106 ? 26.061 1.691 -8.154 1.00 58.97 106 PHE A N 1
ATOM 845 C CA . PHE A 1 106 ? 26.519 2.577 -7.085 1.00 58.97 106 PHE A CA 1
ATOM 846 C C . PHE A 1 106 ? 28.002 2.297 -6.815 1.00 58.97 106 PHE A C 1
ATOM 848 O O . PHE A 1 106 ? 28.358 1.510 -5.940 1.00 58.97 106 PHE A O 1
ATOM 855 N N . SER A 1 107 ? 28.881 2.940 -7.583 1.00 59.91 107 SER A N 1
ATOM 856 C CA . SER A 1 107 ? 30.279 3.085 -7.190 1.00 59.91 107 SER A CA 1
ATOM 857 C C . SER A 1 107 ? 30.329 4.136 -6.088 1.00 59.91 107 SER A C 1
ATOM 859 O O . SER A 1 107 ? 30.397 5.334 -6.359 1.00 59.91 107 SER A O 1
ATOM 861 N N . GLY A 1 108 ? 30.219 3.699 -4.834 1.00 63.84 108 GLY A N 1
ATOM 862 C CA . GLY A 1 108 ? 30.419 4.586 -3.695 1.00 63.84 108 GLY A CA 1
ATOM 863 C C . GLY A 1 108 ? 31.784 5.272 -3.788 1.00 63.84 108 GLY A C 1
ATOM 864 O O . GLY A 1 108 ? 32.784 4.641 -4.122 1.00 63.84 108 GLY A O 1
ATOM 865 N N . VAL A 1 109 ? 31.838 6.569 -3.490 1.00 62.19 109 VAL A N 1
ATOM 866 C CA . VAL A 1 109 ? 33.112 7.241 -3.221 1.00 62.19 109 VAL A CA 1
ATOM 867 C C . VAL A 1 109 ? 33.541 6.822 -1.815 1.00 62.19 109 VAL A C 1
ATOM 869 O O . VAL A 1 109 ? 32.883 7.181 -0.838 1.00 62.19 109 VAL A O 1
ATOM 872 N N . ASN A 1 110 ? 34.628 6.056 -1.700 1.00 58.88 110 ASN A N 1
ATOM 873 C CA . ASN A 1 110 ? 35.289 5.817 -0.416 1.00 58.88 110 ASN A CA 1
ATOM 874 C C . ASN A 1 110 ? 35.972 7.117 0.034 1.00 58.88 110 ASN A C 1
ATOM 876 O O . ASN A 1 110 ? 37.115 7.400 -0.319 1.00 58.88 110 ASN A O 1
ATOM 880 N N . ILE A 1 111 ? 35.261 7.942 0.804 1.00 51.00 111 ILE A N 1
ATOM 881 C CA . ILE A 1 111 ? 35.845 9.128 1.438 1.00 51.00 111 ILE A CA 1
ATOM 882 C C . ILE A 1 111 ? 36.764 8.637 2.561 1.00 51.00 111 ILE A C 1
ATOM 884 O O . ILE A 1 111 ? 36.302 8.259 3.635 1.00 51.00 111 ILE A O 1
ATOM 888 N N . GLY A 1 112 ? 38.066 8.596 2.280 1.00 49.97 112 GLY A N 1
ATOM 889 C CA . GLY A 1 112 ? 39.098 8.118 3.205 1.00 49.97 112 GLY A CA 1
ATOM 890 C C . GLY A 1 112 ? 40.230 7.347 2.527 1.00 49.97 112 GLY A C 1
ATOM 891 O O . GLY A 1 112 ? 41.300 7.210 3.110 1.00 49.97 112 GLY A O 1
ATOM 892 N N . THR A 1 113 ? 40.034 6.901 1.287 1.00 47.53 113 THR A N 1
ATOM 893 C CA . THR A 1 113 ? 41.119 6.409 0.439 1.00 47.53 113 THR A CA 1
ATOM 894 C C . THR A 1 113 ? 41.435 7.501 -0.569 1.00 47.53 113 THR A C 1
ATOM 896 O O . THR A 1 113 ? 40.626 7.769 -1.458 1.00 47.53 113 THR A O 1
ATOM 899 N N . SER A 1 114 ? 42.583 8.167 -0.424 1.00 45.34 114 SER A N 1
ATOM 900 C CA . SER A 1 114 ? 43.171 8.867 -1.565 1.00 45.34 114 SER A CA 1
ATOM 901 C C . SER A 1 114 ? 43.188 7.885 -2.732 1.00 45.34 114 SER A C 1
ATOM 903 O O . SER A 1 114 ? 43.623 6.744 -2.563 1.00 45.34 114 SER A O 1
ATOM 905 N N . ASN A 1 115 ? 42.686 8.312 -3.887 1.00 50.03 115 ASN A N 1
ATOM 906 C CA . ASN A 1 115 ? 43.034 7.679 -5.149 1.00 50.03 115 ASN A CA 1
ATOM 907 C C . ASN A 1 115 ? 44.535 7.908 -5.350 1.00 50.03 115 ASN A C 1
ATOM 909 O O . ASN A 1 115 ? 44.930 8.849 -6.029 1.00 50.03 115 ASN A O 1
ATOM 913 N N . ASP A 1 116 ? 45.359 7.107 -4.686 1.00 47.72 116 ASP A N 1
ATOM 914 C CA . ASP A 1 116 ? 46.630 6.740 -5.269 1.00 47.72 116 ASP A CA 1
ATOM 915 C C . ASP A 1 116 ? 46.335 5.527 -6.130 1.00 47.72 116 ASP A C 1
ATOM 917 O O . ASP A 1 116 ? 45.802 4.522 -5.649 1.00 47.72 116 ASP A O 1
ATOM 921 N N . ASP A 1 117 ? 46.708 5.627 -7.397 1.00 54.00 117 ASP A N 1
ATOM 922 C CA . ASP A 1 117 ? 46.828 4.523 -8.338 1.00 54.00 117 ASP A CA 1
ATOM 923 C C . ASP A 1 117 ? 47.929 3.540 -7.883 1.00 54.00 117 ASP A C 1
ATOM 925 O O . ASP A 1 117 ? 48.833 3.179 -8.636 1.00 54.00 117 A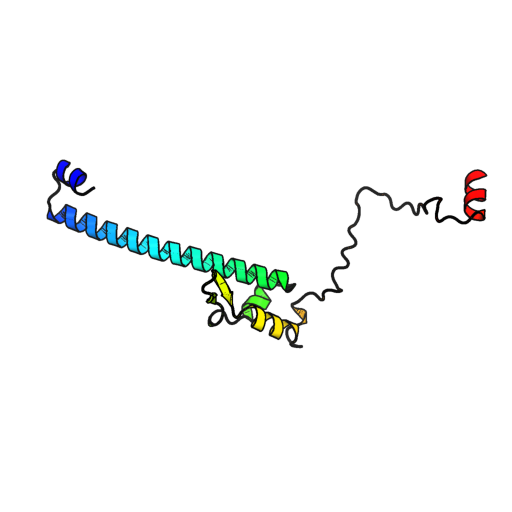SP A O 1
ATOM 929 N N . ASN A 1 118 ? 47.884 3.092 -6.626 1.00 53.69 118 ASN A N 1
ATOM 930 C CA . ASN A 1 118 ? 48.752 2.061 -6.096 1.00 53.69 118 ASN A CA 1
ATOM 931 C C . ASN A 1 118 ? 48.278 0.724 -6.661 1.00 53.69 118 ASN A C 1
ATOM 933 O O . ASN A 1 118 ? 47.516 -0.022 -6.039 1.00 53.69 118 ASN A O 1
ATOM 937 N N . LYS A 1 119 ? 48.754 0.413 -7.873 1.00 55.12 119 LYS A N 1
ATOM 938 C CA . LYS A 1 119 ? 48.886 -0.972 -8.325 1.00 55.12 119 LYS A CA 1
ATOM 939 C C . LYS A 1 119 ? 49.537 -1.752 -7.179 1.00 55.12 119 LYS A C 1
ATOM 941 O O . LYS A 1 119 ? 50.673 -1.471 -6.808 1.00 55.12 119 LYS A O 1
ATOM 946 N N . SER A 1 120 ? 48.811 -2.713 -6.605 1.00 55.41 120 SER A N 1
ATOM 947 C CA . SER A 1 120 ? 49.394 -3.674 -5.662 1.00 55.41 120 SER A CA 1
ATOM 948 C C . SER A 1 120 ? 50.655 -4.278 -6.289 1.00 55.41 120 SER A C 1
ATOM 950 O O . SER A 1 120 ? 50.642 -4.572 -7.486 1.00 55.41 120 SER A O 1
ATOM 952 N N . PHE A 1 121 ? 51.718 -4.487 -5.506 1.00 56.41 121 PHE A N 1
ATOM 953 C CA . PHE A 1 121 ? 52.970 -5.108 -5.973 1.00 56.41 121 PHE A CA 1
ATOM 954 C C . PHE A 1 121 ? 52.740 -6.444 -6.698 1.00 56.41 121 PHE A C 1
ATOM 956 O O . PHE A 1 121 ? 53.516 -6.822 -7.567 1.00 56.41 121 PHE A O 1
ATOM 963 N N . GLU A 1 122 ? 51.644 -7.132 -6.378 1.00 62.06 122 GLU A N 1
ATOM 964 C CA . GLU A 1 122 ? 51.226 -8.386 -7.012 1.00 62.06 122 GLU A CA 1
ATOM 965 C C . GLU A 1 122 ? 50.786 -8.221 -8.480 1.00 62.06 122 GLU A C 1
ATOM 967 O O . GLU A 1 122 ? 50.807 -9.186 -9.238 1.00 62.06 122 GLU A O 1
ATOM 972 N N . ASN A 1 123 ? 50.420 -7.003 -8.891 1.00 61.06 123 ASN A N 1
ATOM 973 C CA . ASN A 1 123 ? 49.921 -6.668 -10.229 1.00 61.06 123 ASN A CA 1
ATOM 974 C C . ASN A 1 123 ? 50.885 -5.765 -11.020 1.00 61.06 123 ASN A C 1
ATOM 976 O O . ASN A 1 123 ? 50.491 -5.180 -12.032 1.00 61.06 123 ASN A O 1
ATOM 980 N N . MET A 1 124 ? 52.122 -5.612 -10.547 1.00 66.31 124 MET A N 1
ATOM 981 C CA . MET A 1 124 ? 53.132 -4.765 -11.173 1.00 66.31 124 MET A CA 1
ATOM 982 C C . MET A 1 124 ? 54.102 -5.628 -11.995 1.00 66.31 124 MET A C 1
ATOM 984 O O . MET A 1 124 ? 54.505 -6.710 -11.567 1.00 66.31 124 MET A O 1
ATOM 988 N N . SER A 1 125 ? 54.453 -5.183 -13.204 1.00 74.12 125 SER A N 1
ATOM 989 C CA . SER A 1 125 ? 55.462 -5.859 -14.027 1.00 74.12 125 SER A CA 1
ATOM 990 C C . SER A 1 125 ? 56.813 -5.854 -13.310 1.00 74.12 125 SER A C 1
ATOM 992 O O . SER A 1 125 ? 57.149 -4.903 -12.608 1.00 74.12 125 SER A O 1
ATOM 994 N N . TYR A 1 126 ? 57.631 -6.885 -13.527 1.00 70.12 126 TYR A N 1
ATOM 995 C CA . TYR A 1 126 ? 58.980 -6.957 -12.956 1.00 70.12 126 TYR A CA 1
ATOM 996 C C . TYR A 1 126 ? 59.831 -5.719 -13.302 1.00 70.12 126 TYR A C 1
ATOM 998 O O . TYR A 1 126 ? 60.602 -5.249 -12.470 1.00 70.12 126 TYR A O 1
ATOM 1006 N N . GLU A 1 127 ? 59.647 -5.148 -14.498 1.00 72.12 127 GLU A N 1
ATOM 1007 C CA . GLU A 1 127 ? 60.328 -3.913 -14.909 1.00 72.12 127 GLU A CA 1
ATOM 1008 C C . GLU A 1 127 ? 59.878 -2.698 -14.085 1.00 72.12 127 GLU A C 1
ATOM 1010 O O . GLU A 1 127 ? 60.712 -1.927 -13.617 1.00 72.12 127 GLU A O 1
ATOM 1015 N N . GLU A 1 128 ? 58.573 -2.582 -13.831 1.00 68.69 128 GLU A N 1
ATOM 1016 C CA . GLU A 1 128 ? 57.979 -1.509 -13.025 1.00 68.69 128 GLU A CA 1
ATOM 1017 C C . GLU A 1 128 ? 58.420 -1.612 -11.544 1.00 68.69 128 GLU A C 1
ATOM 1019 O O . GLU A 1 128 ? 58.715 -0.599 -10.912 1.00 68.69 128 GLU A O 1
ATOM 1024 N N . ILE A 1 129 ? 58.564 -2.833 -11.005 1.00 74.00 129 ILE A N 1
ATOM 1025 C CA . ILE A 1 129 ? 59.092 -3.072 -9.646 1.00 74.00 129 ILE A CA 1
ATOM 1026 C C . ILE A 1 129 ? 60.573 -2.675 -9.551 1.00 74.00 129 ILE A C 1
ATOM 1028 O O . ILE A 1 129 ? 61.006 -2.098 -8.551 1.00 74.00 129 ILE A O 1
ATOM 1032 N N . CYS A 1 130 ? 61.371 -2.988 -10.576 1.00 74.00 130 CYS A N 1
ATOM 1033 C CA . CYS A 1 130 ? 62.791 -2.645 -10.595 1.00 74.00 130 CYS A CA 1
ATOM 1034 C C . CYS A 1 130 ? 63.041 -1.138 -10.641 1.00 74.00 130 CYS A C 1
ATOM 1036 O O . CYS A 1 130 ? 64.053 -0.698 -10.102 1.00 74.00 130 CYS A O 1
ATOM 1038 N N . ASP A 1 131 ? 62.173 -0.359 -11.281 1.00 77.75 131 ASP A N 1
ATOM 1039 C CA . ASP A 1 131 ? 62.326 1.095 -11.324 1.00 77.75 131 ASP A CA 1
ATOM 1040 C C . ASP A 1 131 ? 61.928 1.758 -10.000 1.00 77.75 131 ASP A C 1
ATOM 1042 O O . ASP A 1 131 ? 62.624 2.670 -9.563 1.00 77.75 131 ASP A O 1
ATOM 1046 N N . PHE A 1 132 ? 60.930 1.224 -9.288 1.00 71.88 132 PHE A N 1
ATOM 1047 C CA . PHE A 1 132 ? 60.564 1.691 -7.944 1.00 71.88 132 PHE A CA 1
ATOM 1048 C C . PHE A 1 132 ? 61.673 1.473 -6.897 1.00 71.88 132 PHE A C 1
ATOM 1050 O O . PHE A 1 132 ? 61.838 2.276 -5.990 1.00 71.88 132 PHE A O 1
ATOM 1057 N N . LEU A 1 133 ? 62.455 0.393 -7.011 1.00 75.25 133 LEU A N 1
ATOM 1058 C CA . LEU A 1 133 ? 63.544 0.077 -6.070 1.00 75.25 133 LEU A CA 1
ATOM 1059 C C . LEU A 1 133 ? 64.860 0.824 -6.353 1.00 75.25 133 LEU A C 1
ATOM 1061 O O . LEU A 1 133 ? 65.826 0.654 -5.605 1.00 75.25 133 LEU A O 1
ATOM 1065 N N . LYS A 1 134 ? 64.939 1.573 -7.458 1.00 69.12 134 LYS A N 1
ATOM 1066 C CA . LYS A 1 134 ? 66.118 2.379 -7.818 1.00 69.12 134 LYS A CA 1
ATOM 1067 C C . LYS A 1 134 ? 66.037 3.821 -7.312 1.00 69.12 134 LYS A C 1
ATOM 1069 O O . LYS A 1 134 ? 67.060 4.504 -7.368 1.00 69.12 134 LYS A O 1
ATOM 1074 N N . GLU A 1 135 ? 64.861 4.269 -6.879 1.00 49.88 135 GLU A N 1
ATOM 1075 C CA . GLU A 1 135 ? 64.640 5.564 -6.219 1.00 49.88 135 GLU A CA 1
ATOM 1076 C C . GLU A 1 135 ? 64.880 5.450 -4.704 1.00 49.88 135 GLU A C 1
ATOM 1078 O O . GLU A 1 135 ? 65.508 6.378 -4.144 1.00 49.88 135 GLU A O 1
#

Foldseek 3Di:
DLVVCVVVVDDPVVSVVVVVVVVVVVVVVVVVVVVVVLVVLLVVLLVVLCVVQAFQDSVVLVVQDDVVQWDADPVRHTPPNNVSSVCQCPDPVRVVRGDDPVNPPPPDDPPPDDPDPPPDPVRDDPVRVVVVVVD

pLDDT: mean 81.37, std 13.72, range [45.34, 94.44]

Solvent-accessible surface area (backbone atoms only — not comparable to full-atom values): 8269 Å² total; per-residue (Å²): 104,71,71,60,47,51,75,72,70,53,54,71,66,59,53,52,51,53,50,51,52,50,52,49,49,52,51,49,51,51,52,52,50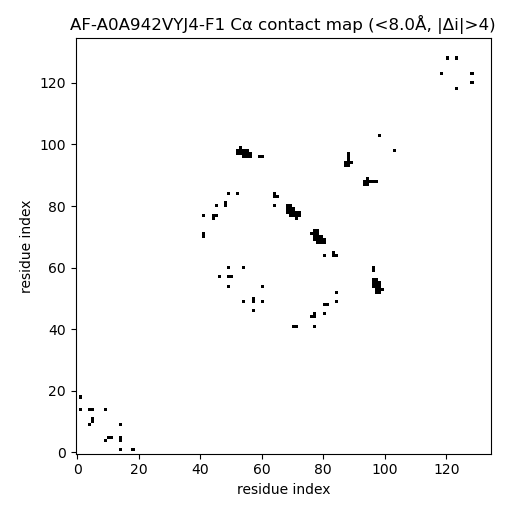,51,50,51,52,52,48,54,52,52,51,52,52,51,54,48,49,42,53,75,62,34,43,74,42,61,73,60,57,54,73,73,52,66,67,91,61,47,40,72,48,99,86,71,48,79,39,58,52,67,66,50,53,53,50,40,55,71,31,88,92,41,26,84,47,36,55,57,91,80,73,74,73,79,77,74,81,64,88,85,60,76,88,65,89,70,68,52,78,90,74,50,52,72,69,59,53,56,57,64,74,70,111

Nearest PDB structures (foldseek):
  8cbp-assembly1_A  TM=4.120E-01  e=3.500E+00  Listeria monocytogenes
  8cbi-assembly1_B  TM=4.115E-01  e=5.872E+00  Listeria monocytogenes
  6t5i-assembly1_B  TM=3.628E-01  e=5.504E+00  Listeria monocytogenes
  4fxw-assembly1_B  TM=3.186E-01  e=9.235E+00  Homo sapiens

Radius of gyration: 31.77 Å; Cα contacts (8 Å, |Δi|>4): 71; chains: 1; bounding box: 98×24×68 Å